Protein AF-A0A0C3PSG5-F1 (afdb_monomer_lite)

Foldseek 3Di:
DDQDDPVPGQPDAPVGQDDDLPDDLVDSNLLSSLLRVLVVVCVVPVPDPDDSVRSSVVSSVVSNVVSVVVVVVVPDPVVVVVVVVVVVLVVVLLVQLVVVLVVQLVVLCVDPVCNVVSNVVSVVCPSVVRDPVVSVPPPDPDDDDDDDDDDPVVD

Secondary structure (DSSP, 8-state):
--S-BTTTB-S--STT----SSS-TT-HHHHHHHHHHHHHHHHH-TT----HHHHHHHHHHHHHHHHHHHHHHHS-HHHHHHHHHHHHHHHHHHHHHHHHHHHHHHHHHH-TTTHHHHHHHHHHHTTTT---GGGTTTTSSS---------GGG-

Sequence (155 aa):
ITAWDFRNGPCCTSDNFLVDLQGYGCSEWNKSAAQVFAMEYLKCYKGENYTLEYVAEAWLTHVAGMKAQYKHSQQDKATHKDHKVLHWRCQRKQEVCLSLYKCHLDTAYQYAEIKDQAVRVVQSLSLDGMSSDELDHEGHSGEATYFILDKDWRS

pLDDT: mean 79.12, std 14.0, range [49.84, 94.62]

Radius of gyration: 30.6 Å; chains: 1; bounding box: 82×36×73 Å

Structure (mmCIF, N/CA/C/O backbone):
data_AF-A0A0C3PSG5-F1
#
_entry.id   AF-A0A0C3PSG5-F1
#
loop_
_atom_site.group_PDB
_atom_site.id
_atom_site.type_symbol
_atom_site.label_atom_id
_atom_site.label_alt_id
_atom_site.label_comp_id
_atom_site.label_asym_id
_atom_site.label_entity_id
_atom_site.label_seq_id
_atom_site.pdbx_PDB_ins_code
_atom_site.Cartn_x
_atom_site.Cartn_y
_atom_site.Cartn_z
_atom_site.occupancy
_atom_site.B_iso_or_equiv
_atom_site.auth_seq_id
_atom_site.auth_comp_id
_atom_site.auth_asym_id
_atom_site.auth_atom_id
_atom_site.pdbx_PDB_model_num
ATOM 1 N N . ILE A 1 1 ? 18.318 -19.661 -12.977 1.00 50.38 1 ILE A N 1
ATOM 2 C CA . ILE A 1 1 ? 18.501 -18.424 -13.761 1.00 50.38 1 ILE A CA 1
ATOM 3 C C . ILE A 1 1 ? 19.160 -17.415 -12.828 1.00 50.38 1 ILE A C 1
ATOM 5 O O . ILE A 1 1 ? 18.520 -16.974 -11.881 1.00 50.38 1 ILE A O 1
ATOM 9 N N . THR A 1 2 ? 20.464 -17.195 -12.976 1.00 51.12 2 THR A N 1
ATOM 10 C CA . THR A 1 2 ? 21.239 -16.312 -12.096 1.00 51.12 2 THR A CA 1
ATOM 11 C C . THR A 1 2 ? 21.078 -14.872 -12.553 1.00 51.12 2 THR A C 1
ATOM 13 O O . THR A 1 2 ? 21.199 -14.569 -13.738 1.00 51.12 2 THR A O 1
ATOM 16 N N . ALA A 1 3 ? 20.771 -13.992 -11.612 1.00 55.47 3 ALA A N 1
ATOM 17 C CA . ALA A 1 3 ? 20.838 -12.564 -11.837 1.00 55.47 3 ALA A CA 1
ATOM 18 C C . ALA A 1 3 ? 22.287 -12.124 -12.072 1.00 55.47 3 ALA A C 1
ATOM 20 O O . ALA 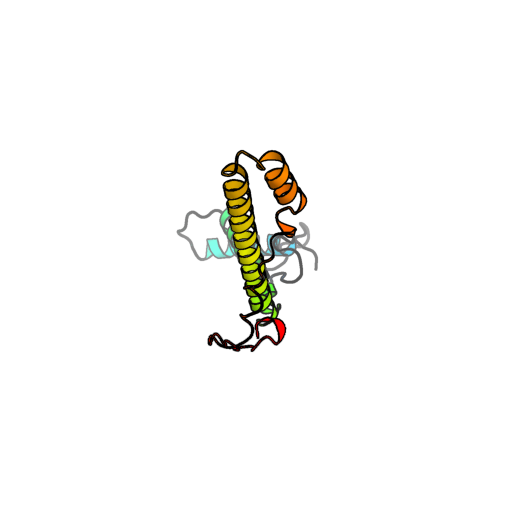A 1 3 ? 23.176 -12.711 -11.463 1.00 55.47 3 ALA A O 1
ATOM 21 N N . TRP A 1 4 ? 22.467 -11.150 -12.970 1.00 53.81 4 TRP A N 1
ATOM 22 C CA . TRP A 1 4 ? 23.722 -10.536 -13.433 1.00 53.81 4 TRP A CA 1
ATOM 23 C C . TRP A 1 4 ? 25.024 -11.176 -12.917 1.00 53.81 4 TRP A C 1
ATOM 25 O O . TRP A 1 4 ? 25.395 -11.029 -11.754 1.00 53.81 4 TRP A O 1
ATOM 35 N N . ASP A 1 5 ? 25.752 -11.842 -13.812 1.00 59.50 5 ASP A N 1
ATOM 36 C CA . ASP A 1 5 ? 27.095 -12.357 -13.539 1.00 59.50 5 ASP A CA 1
ATOM 37 C C . ASP A 1 5 ? 28.092 -11.575 -14.393 1.00 59.50 5 ASP A C 1
ATOM 39 O O . ASP A 1 5 ? 27.940 -11.490 -15.613 1.00 59.50 5 ASP A O 1
ATOM 43 N N . PHE A 1 6 ? 29.142 -11.042 -13.767 1.00 52.81 6 PHE A N 1
ATOM 44 C CA . PHE A 1 6 ? 30.220 -10.335 -14.462 1.00 52.81 6 PHE A CA 1
ATOM 45 C C . PHE A 1 6 ? 30.833 -11.176 -15.602 1.00 52.81 6 PHE A C 1
ATOM 47 O O . PHE A 1 6 ? 31.359 -10.616 -16.562 1.00 52.81 6 PHE A O 1
ATOM 54 N N . ARG A 1 7 ? 30.746 -12.513 -15.520 1.00 57.56 7 ARG A N 1
ATOM 55 C CA . ARG A 1 7 ? 31.228 -13.445 -16.551 1.00 57.56 7 ARG A CA 1
ATOM 56 C C . ARG A 1 7 ? 30.221 -13.715 -17.667 1.00 57.56 7 ARG A C 1
ATOM 58 O O . ARG A 1 7 ? 30.645 -14.032 -18.772 1.00 57.56 7 ARG A O 1
ATOM 65 N N . ASN A 1 8 ? 28.919 -13.619 -17.387 1.00 64.50 8 ASN A N 1
ATOM 66 C CA . ASN A 1 8 ? 27.854 -14.038 -18.310 1.00 64.50 8 ASN A CA 1
ATOM 67 C C . ASN A 1 8 ? 27.011 -12.873 -18.859 1.00 64.50 8 ASN A C 1
ATOM 69 O O . ASN A 1 8 ? 26.169 -13.091 -19.726 1.00 64.50 8 ASN A O 1
ATOM 73 N N . GLY A 1 9 ? 27.262 -11.640 -18.408 1.00 67.62 9 GLY A N 1
ATOM 74 C CA . GLY A 1 9 ? 26.586 -10.443 -18.900 1.00 67.62 9 GLY A CA 1
ATOM 75 C C . GLY A 1 9 ? 25.217 -10.194 -18.250 1.00 67.62 9 GLY A C 1
ATOM 76 O O . GLY A 1 9 ? 24.878 -10.812 -17.234 1.00 67.62 9 GLY A O 1
ATOM 77 N N . PRO A 1 10 ? 24.436 -9.238 -18.792 1.00 76.81 10 PRO A N 1
ATOM 78 C CA . PRO A 1 10 ? 23.109 -8.929 -18.280 1.00 76.81 10 PRO A CA 1
ATOM 79 C C . PRO A 1 10 ? 22.172 -10.133 -18.380 1.00 76.81 10 PRO A C 1
ATOM 81 O O . PRO A 1 10 ? 22.287 -10.970 -19.271 1.00 76.81 10 PRO A O 1
ATOM 84 N N . CYS A 1 11 ? 21.222 -10.208 -17.449 1.00 80.69 11 CYS A N 1
ATOM 85 C CA . CYS A 1 11 ? 20.324 -11.350 -17.309 1.00 80.69 11 CYS A CA 1
ATOM 86 C C . CYS A 1 11 ? 19.394 -11.557 -18.523 1.00 80.69 11 CYS A C 1
ATOM 88 O O . CYS A 1 11 ? 18.918 -12.666 -18.755 1.00 80.69 11 CYS A O 1
ATOM 90 N N . CYS A 1 12 ? 19.158 -10.496 -19.297 1.00 84.12 12 CYS A N 1
ATOM 91 C CA . CYS A 1 12 ? 18.441 -10.490 -20.566 1.00 84.12 12 CYS A CA 1
ATOM 92 C C . CYS A 1 12 ? 19.031 -9.422 -21.507 1.00 84.12 12 CYS A C 1
ATOM 94 O O . CYS A 1 12 ? 19.879 -8.619 -21.119 1.00 84.12 12 CYS A O 1
ATOM 96 N 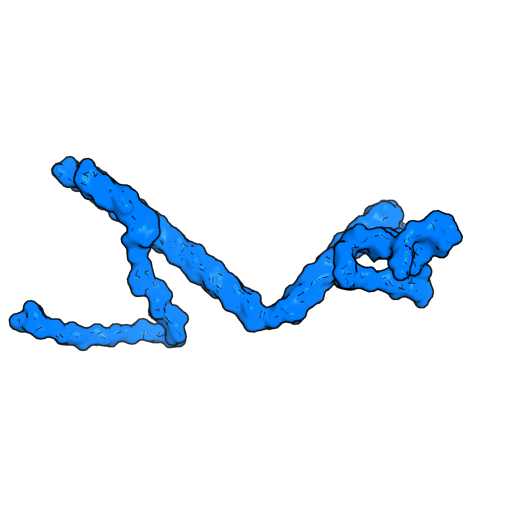N . THR A 1 13 ? 18.569 -9.402 -22.749 1.00 86.31 13 THR A N 1
ATOM 97 C CA . THR A 1 13 ? 18.843 -8.405 -23.788 1.00 86.31 13 THR A CA 1
ATOM 98 C C . THR A 1 13 ? 17.543 -7.698 -24.175 1.00 86.31 13 THR A C 1
ATOM 100 O O . THR A 1 13 ? 16.466 -8.063 -23.699 1.00 86.31 13 THR A O 1
ATOM 103 N N . SER A 1 14 ? 17.622 -6.681 -25.037 1.00 85.75 14 SER A N 1
ATOM 104 C CA . SER A 1 14 ? 16.433 -6.050 -25.633 1.00 85.75 14 SER A CA 1
ATOM 105 C C . SER A 1 14 ? 15.549 -7.064 -26.366 1.00 85.75 14 SER A C 1
ATOM 107 O O . SER A 1 14 ? 14.327 -6.983 -26.294 1.00 85.75 14 SER A O 1
ATOM 109 N N . ASP A 1 15 ? 16.167 -8.047 -27.023 1.00 85.44 15 ASP A N 1
ATOM 110 C CA . ASP A 1 15 ? 15.481 -8.994 -27.907 1.00 85.44 15 ASP A CA 1
ATOM 111 C C . ASP A 1 15 ? 14.834 -10.160 -27.144 1.00 85.44 15 ASP A C 1
ATOM 113 O O . ASP A 1 15 ? 13.896 -10.784 -27.636 1.00 85.44 15 ASP A O 1
ATOM 117 N N . ASN A 1 16 ? 15.319 -10.462 -25.934 1.00 86.81 16 ASN A N 1
ATOM 118 C CA . ASN A 1 16 ? 14.787 -11.518 -25.065 1.00 86.81 16 ASN A CA 1
ATOM 119 C C . ASN A 1 16 ? 14.371 -10.983 -23.684 1.00 86.81 16 ASN A C 1
ATOM 121 O O . ASN A 1 16 ? 14.540 -11.646 -22.659 1.00 86.81 16 ASN A O 1
ATOM 125 N N . PHE A 1 17 ? 13.834 -9.764 -23.666 1.00 88.38 17 PHE A N 1
ATOM 126 C CA . PHE A 1 17 ? 13.515 -9.044 -22.442 1.00 88.38 17 PHE A CA 1
ATOM 127 C C . PHE A 1 17 ? 12.485 -9.784 -21.576 1.00 88.38 17 PHE A C 1
ATOM 129 O O . PHE A 1 17 ? 11.373 -10.082 -22.015 1.00 88.38 17 PHE A O 1
ATOM 136 N N . LEU A 1 18 ? 12.849 -10.062 -20.323 1.00 88.06 18 LEU A N 1
ATOM 137 C CA . LEU A 1 18 ? 12.045 -10.849 -19.387 1.00 88.06 18 LEU A CA 1
ATOM 138 C C . LEU A 1 18 ? 12.081 -10.232 -17.986 1.00 88.06 18 LEU A C 1
ATOM 140 O O . LEU A 1 18 ? 13.130 -9.815 -17.498 1.00 88.06 18 LEU A O 1
ATOM 144 N N . VAL A 1 19 ? 10.933 -10.236 -17.307 1.00 86.38 19 VAL A N 1
ATOM 145 C CA . VAL A 1 19 ? 10.755 -9.651 -15.968 1.00 86.38 19 VAL A CA 1
ATOM 146 C C . VAL A 1 19 ? 10.405 -10.737 -14.959 1.00 86.38 19 VAL A C 1
ATOM 148 O O . VAL A 1 19 ? 9.550 -11.585 -15.213 1.00 86.38 19 VAL A O 1
ATOM 151 N N . ASP A 1 20 ? 11.032 -10.692 -13.787 1.00 86.06 20 ASP A N 1
ATOM 152 C CA . ASP A 1 20 ? 10.731 -11.595 -12.684 1.00 86.06 20 ASP A CA 1
ATOM 153 C C . ASP A 1 20 ? 9.510 -11.098 -11.890 1.00 86.06 20 ASP A C 1
ATOM 155 O O . ASP A 1 20 ? 9.565 -10.196 -11.038 1.00 86.06 20 ASP A O 1
ATOM 159 N N . LEU A 1 21 ? 8.375 -11.739 -12.162 1.00 79.81 21 LEU A N 1
ATOM 160 C CA . LEU A 1 21 ? 7.108 -11.489 -11.481 1.00 79.81 21 LEU A CA 1
ATOM 161 C C . LEU A 1 21 ? 6.942 -12.313 -10.194 1.00 79.81 21 LEU A C 1
ATOM 163 O O . LEU A 1 21 ? 6.113 -11.949 -9.361 1.00 79.81 21 LEU A O 1
ATOM 167 N N . GLN A 1 22 ? 7.735 -13.371 -9.991 1.00 75.50 22 GLN A N 1
ATOM 168 C CA . GLN A 1 22 ? 7.603 -14.277 -8.844 1.00 75.50 22 GLN A CA 1
ATOM 169 C C . GLN A 1 22 ? 8.444 -13.836 -7.636 1.00 75.50 22 GLN A C 1
ATOM 171 O O . GLN A 1 22 ? 7.980 -13.948 -6.503 1.00 75.50 22 GLN A O 1
ATOM 176 N N . GLY A 1 23 ? 9.648 -13.300 -7.857 1.00 73.06 23 GLY A N 1
ATOM 177 C CA . GLY A 1 23 ? 10.574 -12.879 -6.800 1.00 73.06 23 GLY A CA 1
ATOM 178 C C . GLY A 1 23 ? 10.232 -11.537 -6.140 1.00 73.06 23 GLY A C 1
ATOM 179 O O . GLY A 1 23 ? 9.104 -11.043 -6.208 1.00 73.06 23 GLY A O 1
ATOM 180 N N . TYR A 1 24 ? 11.212 -10.896 -5.499 1.00 74.81 24 TYR A N 1
ATOM 181 C CA . TYR A 1 24 ? 11.066 -9.532 -4.965 1.00 74.81 24 TYR A CA 1
ATOM 182 C C . TYR A 1 24 ? 10.981 -8.492 -6.102 1.00 74.81 24 TYR A C 1
ATOM 184 O O . TYR A 1 24 ? 11.417 -8.752 -7.220 1.00 74.81 24 TYR A O 1
ATOM 192 N N . GLY A 1 25 ? 10.381 -7.318 -5.863 1.00 70.19 25 GLY A N 1
ATOM 193 C CA . GLY A 1 25 ? 10.311 -6.242 -6.871 1.00 70.19 25 GLY A CA 1
ATOM 194 C C . GLY A 1 25 ? 11.703 -5.823 -7.350 1.00 70.19 25 GLY A C 1
ATOM 195 O O . GLY A 1 25 ? 11.959 -5.786 -8.548 1.00 70.19 25 GLY A O 1
ATOM 196 N N . CYS A 1 26 ? 12.632 -5.675 -6.406 1.00 79.38 26 CYS A N 1
ATOM 197 C CA . CYS A 1 26 ? 14.047 -5.412 -6.664 1.00 79.38 26 CYS A CA 1
ATOM 198 C C . CYS A 1 26 ? 14.889 -6.696 -6.616 1.00 79.38 26 CYS A C 1
ATOM 200 O O . CYS A 1 26 ? 15.971 -6.688 -6.026 1.00 79.38 26 CYS A O 1
ATOM 202 N N . SER A 1 27 ? 14.386 -7.819 -7.145 1.00 84.31 27 SER A N 1
ATOM 203 C CA . SER A 1 27 ? 15.226 -9.009 -7.302 1.00 84.31 27 SER A CA 1
ATOM 204 C C . SER A 1 27 ? 16.443 -8.664 -8.158 1.00 84.31 27 SER A C 1
ATOM 206 O O . SER A 1 27 ? 16.384 -7.777 -9.010 1.00 84.31 27 SER A O 1
ATOM 208 N N . GLU A 1 28 ? 17.557 -9.356 -7.938 1.00 86.31 28 GLU A N 1
ATOM 209 C CA . GLU A 1 28 ? 18.773 -9.119 -8.720 1.00 86.31 28 GLU A CA 1
ATOM 210 C C . GLU A 1 28 ? 18.505 -9.286 -10.235 1.00 86.31 28 GLU A C 1
ATOM 212 O O . GLU A 1 28 ? 19.089 -8.580 -11.056 1.00 86.31 28 GLU A O 1
ATOM 217 N N . TRP A 1 29 ? 17.553 -10.156 -10.616 1.00 88.38 29 TRP A N 1
ATOM 218 C CA . TRP A 1 29 ? 17.082 -10.289 -11.998 1.00 88.38 29 TRP A CA 1
ATOM 219 C C . TRP A 1 29 ? 16.451 -8.988 -12.495 1.00 88.38 29 TRP A C 1
ATOM 221 O O . TRP A 1 29 ? 16.868 -8.441 -13.510 1.00 88.38 29 TRP A O 1
ATOM 231 N N . ASN A 1 30 ? 15.486 -8.446 -11.750 1.00 89.62 30 ASN A N 1
ATOM 232 C CA . ASN A 1 30 ? 14.818 -7.204 -12.127 1.00 89.62 30 ASN A CA 1
ATOM 233 C C . ASN A 1 30 ? 15.775 -6.010 -12.134 1.00 89.62 30 ASN A C 1
ATOM 235 O O . ASN A 1 30 ? 15.640 -5.155 -12.998 1.00 89.62 30 ASN A O 1
ATOM 239 N N . LYS A 1 31 ? 16.770 -5.956 -11.241 1.00 89.62 31 LYS A N 1
ATOM 240 C CA . LYS A 1 31 ? 17.814 -4.916 -11.286 1.00 89.62 31 LYS A CA 1
ATOM 241 C C . LYS A 1 31 ? 18.614 -4.980 -12.587 1.00 89.62 31 LYS A C 1
ATOM 243 O O . LYS A 1 31 ? 18.847 -3.952 -13.216 1.00 89.62 31 LYS A O 1
ATOM 248 N N . SER A 1 32 ? 18.992 -6.182 -13.018 1.00 89.31 32 SER A N 1
ATOM 249 C CA . SER A 1 32 ? 19.691 -6.369 -14.289 1.00 89.31 32 SER A CA 1
ATOM 250 C C . SER A 1 32 ? 18.806 -6.053 -15.497 1.00 89.31 32 SER A C 1
ATOM 252 O O . SER A 1 32 ? 19.279 -5.420 -16.437 1.00 89.31 32 SER A O 1
ATOM 254 N N . ALA A 1 33 ? 17.535 -6.459 -15.484 1.00 91.19 33 ALA A N 1
ATOM 255 C CA . ALA A 1 33 ? 16.583 -6.128 -16.541 1.00 91.19 33 ALA A CA 1
ATOM 256 C C . ALA A 1 33 ? 16.325 -4.611 -16.613 1.00 91.19 33 ALA A C 1
ATOM 258 O O . ALA A 1 33 ? 16.263 -4.048 -17.704 1.00 91.19 33 ALA A O 1
ATOM 259 N N . ALA A 1 34 ? 16.270 -3.926 -15.467 1.00 92.56 34 ALA A N 1
ATOM 260 C CA . ALA A 1 34 ? 16.116 -2.475 -15.393 1.00 92.56 34 ALA A CA 1
ATOM 261 C C . ALA A 1 34 ? 17.261 -1.733 -16.095 1.00 92.56 34 ALA A C 1
ATOM 263 O O . ALA A 1 34 ? 17.017 -0.753 -16.791 1.00 92.56 34 ALA A O 1
ATOM 264 N N . GLN A 1 35 ? 18.501 -2.217 -15.962 1.00 92.19 35 GLN A N 1
ATOM 265 C CA . GLN A 1 35 ? 19.654 -1.635 -16.658 1.00 92.19 35 GLN A CA 1
ATOM 266 C C . GLN A 1 35 ? 19.550 -1.802 -18.177 1.00 92.19 35 GLN A C 1
ATOM 268 O O . GLN A 1 35 ? 19.778 -0.846 -18.916 1.00 92.19 35 GLN A O 1
ATOM 273 N N . VAL A 1 36 ? 19.161 -2.991 -18.646 1.00 92.38 36 VAL A N 1
ATOM 274 C CA . VAL A 1 36 ? 18.953 -3.270 -20.078 1.00 92.38 36 VAL A CA 1
ATOM 275 C C . VAL A 1 36 ? 17.857 -2.365 -20.642 1.00 92.38 36 VAL A C 1
ATOM 277 O O . VAL A 1 36 ? 18.042 -1.759 -21.697 1.00 92.38 36 VAL A O 1
ATOM 280 N N . PHE A 1 37 ? 16.753 -2.216 -19.905 1.00 93.94 37 PHE A N 1
ATOM 281 C CA . PHE A 1 37 ? 15.669 -1.305 -20.260 1.00 93.94 37 PHE A CA 1
ATOM 282 C C . PHE A 1 37 ? 16.146 0.148 -20.318 1.00 93.94 37 PHE A C 1
ATOM 284 O O . PHE A 1 37 ? 15.915 0.821 -21.316 1.00 93.94 37 PHE A O 1
ATOM 291 N N . ALA A 1 38 ? 16.838 0.629 -19.283 1.00 93.19 38 ALA A N 1
ATOM 292 C CA . ALA A 1 38 ? 17.317 2.006 -19.207 1.00 93.19 38 ALA A CA 1
ATOM 293 C C . ALA A 1 38 ? 18.291 2.346 -20.343 1.00 93.19 38 ALA A C 1
ATOM 295 O O . ALA A 1 38 ? 18.185 3.409 -20.954 1.00 93.19 38 ALA A O 1
ATOM 296 N N . MET A 1 39 ? 19.202 1.425 -20.674 1.00 91.19 39 MET A N 1
ATOM 297 C CA . MET A 1 39 ? 20.114 1.584 -21.806 1.00 91.19 39 MET A CA 1
ATOM 298 C C . MET A 1 39 ? 19.361 1.726 -23.129 1.00 91.19 39 MET A C 1
ATOM 300 O O . MET A 1 39 ? 19.698 2.598 -23.927 1.00 91.19 39 MET A O 1
ATOM 304 N N . GLU A 1 40 ? 18.360 0.883 -23.379 1.00 92.75 40 GLU A N 1
ATOM 305 C CA . GLU A 1 40 ? 17.606 0.928 -24.632 1.00 92.75 40 GLU A CA 1
ATOM 306 C C . GLU A 1 40 ? 16.663 2.136 -24.693 1.00 92.75 40 GLU A C 1
ATOM 308 O O . GLU A 1 40 ? 16.559 2.796 -25.725 1.00 92.75 40 GLU A O 1
ATOM 313 N N . TYR A 1 41 ? 16.062 2.504 -23.560 1.00 92.19 41 TYR A N 1
ATOM 314 C CA . TYR A 1 41 ? 15.245 3.705 -23.422 1.00 92.19 41 TYR A CA 1
ATOM 315 C C . TYR A 1 41 ? 16.041 4.961 -23.801 1.00 92.19 41 TYR A C 1
ATOM 317 O O . TYR A 1 41 ? 15.621 5.718 -24.672 1.00 92.19 41 TYR A O 1
ATOM 325 N N . LEU A 1 42 ? 17.237 5.150 -23.234 1.00 91.19 42 LEU A N 1
ATOM 326 C CA . LEU A 1 42 ? 18.079 6.314 -23.540 1.00 91.19 42 LEU A CA 1
ATOM 327 C C . LEU A 1 42 ? 18.591 6.327 -24.990 1.00 91.19 42 LEU A C 1
ATOM 329 O O . LEU A 1 42 ? 18.819 7.397 -25.556 1.00 91.19 42 LEU A O 1
ATOM 333 N N . LYS A 1 43 ? 18.755 5.158 -25.627 1.00 89.69 43 LYS A N 1
ATOM 334 C CA . LYS A 1 43 ? 19.085 5.083 -27.061 1.00 89.69 43 LYS A CA 1
ATOM 335 C C . LYS A 1 43 ? 17.921 5.508 -27.952 1.00 89.69 43 LYS A C 1
ATOM 337 O O . LYS A 1 43 ? 18.172 6.131 -28.983 1.00 89.69 43 LYS A O 1
ATOM 342 N N . CYS A 1 44 ? 16.691 5.152 -27.589 1.00 89.06 44 CYS A N 1
ATOM 343 C CA . CYS A 1 44 ? 15.490 5.463 -28.363 1.00 89.06 44 CYS A CA 1
ATOM 344 C C . CYS A 1 44 ? 15.025 6.910 -28.157 1.00 89.06 44 CYS A C 1
ATOM 346 O O . CYS A 1 44 ? 14.639 7.573 -29.117 1.00 89.06 44 CYS A O 1
ATOM 348 N N . TYR A 1 45 ? 15.122 7.427 -26.931 1.00 85.88 45 TYR A N 1
ATOM 349 C CA . TYR A 1 45 ? 14.619 8.747 -26.538 1.00 85.88 45 TYR A CA 1
ATOM 350 C C . TYR A 1 45 ? 15.754 9.765 -26.365 1.00 85.88 45 TYR A C 1
ATOM 352 O O . TYR A 1 45 ? 15.935 10.384 -25.316 1.00 85.88 45 TYR A O 1
ATOM 360 N N . LYS A 1 46 ? 16.544 9.950 -27.432 1.00 69.44 46 LYS A N 1
ATOM 361 C CA . LYS A 1 46 ? 17.649 10.923 -27.476 1.00 69.44 46 LYS A CA 1
ATOM 362 C C . LYS A 1 46 ? 17.094 12.351 -27.432 1.00 69.44 46 LYS A C 1
ATOM 364 O O . LYS A 1 46 ? 16.701 12.895 -28.459 1.00 69.44 46 LYS A O 1
ATOM 369 N N . GLY A 1 47 ? 17.063 12.957 -26.252 1.00 66.69 47 GLY A N 1
ATOM 370 C CA . GLY A 1 47 ? 16.588 14.332 -26.058 1.00 66.69 47 GLY A CA 1
ATOM 371 C C . GLY A 1 47 ? 16.159 14.633 -24.626 1.00 66.69 47 GLY A C 1
ATOM 372 O O . GLY A 1 47 ? 16.133 15.793 -24.223 1.00 66.69 47 GLY A O 1
ATOM 373 N N . GLU A 1 48 ? 15.878 13.595 -23.843 1.00 72.81 48 GLU A N 1
ATOM 374 C CA . GLU A 1 48 ? 15.564 13.730 -22.427 1.00 72.81 48 GLU A CA 1
ATOM 375 C C . GLU A 1 48 ? 16.851 13.619 -21.594 1.00 72.81 48 GLU A C 1
ATOM 377 O O . GLU A 1 48 ? 17.638 12.688 -21.766 1.00 72.81 48 GLU A O 1
ATOM 382 N N . ASN A 1 49 ? 17.087 14.570 -20.684 1.00 81.50 49 ASN A N 1
ATOM 383 C CA . ASN A 1 49 ? 18.249 14.575 -19.781 1.00 81.50 49 ASN A CA 1
ATOM 384 C C . ASN A 1 49 ? 18.054 13.598 -18.606 1.00 81.50 49 ASN A C 1
ATOM 386 O O . ASN A 1 49 ? 18.219 13.970 -17.444 1.00 81.50 49 ASN A O 1
ATOM 390 N N . TYR A 1 50 ? 17.653 12.361 -18.892 1.00 88.75 50 TYR A N 1
ATOM 391 C CA . TYR A 1 50 ? 17.516 11.326 -17.876 1.00 88.75 50 TYR A CA 1
ATOM 392 C C . TYR A 1 50 ? 18.818 10.543 -17.735 1.00 88.75 50 TYR A C 1
ATOM 394 O O . TYR A 1 50 ? 19.468 10.193 -18.720 1.00 88.75 50 TYR A O 1
ATOM 402 N N . THR A 1 51 ? 19.210 10.271 -16.492 1.00 90.88 51 THR A N 1
ATOM 403 C CA . THR A 1 51 ? 20.344 9.391 -16.210 1.00 90.88 51 THR A CA 1
ATOM 404 C C . THR A 1 51 ? 19.910 7.932 -16.300 1.00 90.88 51 THR A C 1
ATOM 406 O O . THR A 1 51 ? 18.732 7.601 -16.136 1.00 90.88 51 THR A O 1
ATOM 409 N N . LEU A 1 52 ? 20.869 7.042 -16.547 1.00 90.25 52 LEU A N 1
ATOM 410 C CA . LEU A 1 52 ? 20.615 5.603 -16.609 1.00 90.25 52 LEU A CA 1
ATOM 411 C C . LEU A 1 52 ? 20.036 5.089 -15.285 1.00 90.25 52 LEU A C 1
ATOM 413 O O . LEU A 1 52 ? 19.100 4.292 -15.281 1.00 90.25 52 LEU A O 1
ATOM 417 N N . GLU A 1 53 ? 20.553 5.595 -14.168 1.00 92.62 53 GLU A N 1
ATOM 418 C CA . GLU A 1 53 ? 20.117 5.252 -12.817 1.00 92.62 53 GLU A CA 1
ATOM 419 C C . GLU A 1 53 ? 18.664 5.669 -12.582 1.00 92.62 53 GLU A C 1
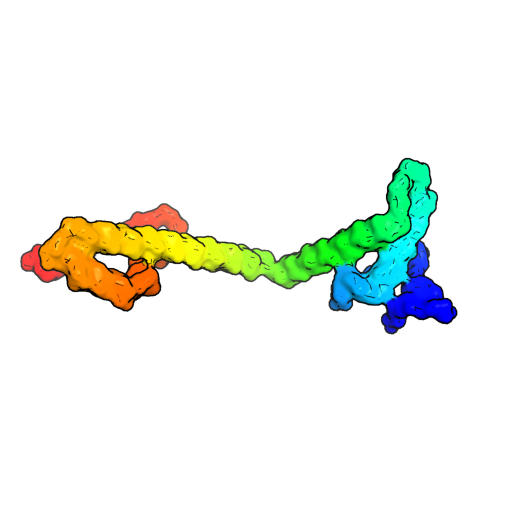ATOM 421 O O . GLU A 1 53 ? 17.877 4.872 -12.073 1.00 92.62 53 GLU A O 1
ATOM 426 N N . TYR A 1 54 ? 18.290 6.878 -13.012 1.00 93.69 54 TYR A N 1
ATOM 427 C CA . TYR A 1 54 ? 16.932 7.391 -12.853 1.00 93.69 54 TYR A CA 1
ATOM 428 C C . TYR A 1 54 ? 15.914 6.532 -13.609 1.00 93.69 54 TYR A C 1
ATOM 430 O O . TYR A 1 54 ? 14.893 6.132 -13.050 1.00 93.69 54 TYR A O 1
ATOM 438 N N . VAL A 1 55 ? 16.204 6.197 -14.871 1.00 93.31 55 VAL A N 1
ATOM 439 C CA . VAL A 1 55 ? 15.307 5.364 -15.686 1.00 93.31 55 VAL A CA 1
ATOM 440 C C . VAL A 1 55 ? 15.208 3.946 -15.116 1.00 93.31 55 VAL A C 1
ATOM 442 O O . VAL A 1 55 ? 14.114 3.382 -15.063 1.00 93.31 55 VAL A O 1
ATOM 445 N N . ALA A 1 56 ? 16.318 3.374 -14.641 1.00 93.25 56 ALA A N 1
ATOM 446 C CA . ALA A 1 56 ? 16.319 2.052 -14.021 1.00 93.25 56 ALA A CA 1
ATOM 447 C C . ALA A 1 56 ? 15.497 2.021 -12.718 1.00 93.25 56 ALA A C 1
ATOM 449 O O . ALA A 1 56 ? 14.717 1.092 -12.502 1.00 93.25 56 ALA A O 1
ATOM 450 N N . GLU A 1 57 ? 15.620 3.038 -11.863 1.00 92.81 57 GLU A N 1
ATOM 451 C CA . GLU A 1 57 ? 14.850 3.151 -10.619 1.00 92.81 57 GLU A CA 1
ATOM 452 C C . GLU A 1 57 ? 13.352 3.365 -10.885 1.00 92.81 57 GLU A C 1
ATOM 454 O O . GLU A 1 57 ? 12.502 2.703 -10.275 1.00 92.81 57 GLU A O 1
ATOM 459 N N . ALA A 1 58 ? 13.019 4.228 -11.847 1.00 93.50 58 ALA A N 1
ATOM 460 C CA . ALA A 1 58 ? 11.645 4.442 -12.289 1.00 93.50 58 ALA A CA 1
ATOM 461 C C . ALA A 1 58 ? 11.024 3.143 -12.824 1.00 93.50 58 ALA A C 1
ATOM 463 O O . ALA A 1 58 ? 9.890 2.800 -12.479 1.00 93.50 58 ALA A O 1
ATOM 464 N N . TRP A 1 59 ? 11.785 2.371 -13.603 1.00 94.25 59 TRP A N 1
ATOM 465 C CA . TRP A 1 59 ? 11.344 1.076 -14.109 1.00 94.25 59 TRP A CA 1
ATOM 466 C C . TRP A 1 59 ? 11.130 0.052 -12.986 1.00 94.25 59 TRP A C 1
ATOM 468 O O . TRP A 1 59 ? 10.097 -0.617 -12.952 1.00 94.25 59 TRP A O 1
ATOM 478 N N . LEU A 1 60 ? 12.044 -0.042 -12.014 1.00 92.38 60 LEU A N 1
ATOM 479 C CA . LEU A 1 60 ? 11.877 -0.926 -10.852 1.00 92.38 60 LEU A CA 1
ATOM 480 C C . LEU A 1 60 ? 10.628 -0.567 -10.038 1.00 92.38 60 LEU A C 1
ATOM 482 O O . LEU A 1 60 ? 9.878 -1.454 -9.623 1.00 92.38 60 LEU A O 1
ATOM 486 N N . THR A 1 61 ? 10.378 0.730 -9.857 1.00 93.12 61 THR A N 1
ATOM 487 C CA . THR A 1 61 ? 9.174 1.244 -9.191 1.00 93.12 61 THR A CA 1
ATOM 488 C C . THR A 1 61 ? 7.915 0.841 -9.955 1.00 93.12 61 THR A C 1
ATOM 490 O O . THR A 1 61 ? 6.946 0.361 -9.362 1.00 93.12 61 THR A O 1
ATOM 493 N N . HIS A 1 62 ? 7.945 0.961 -11.282 1.00 91.06 62 HIS A N 1
ATOM 494 C CA . HIS A 1 62 ? 6.845 0.549 -12.142 1.00 91.06 62 HIS A CA 1
ATOM 495 C C . HIS A 1 62 ? 6.549 -0.954 -12.023 1.00 91.06 62 HIS A C 1
ATOM 497 O O . HIS A 1 62 ? 5.404 -1.342 -11.782 1.00 91.06 62 HIS A O 1
ATOM 503 N N . VAL A 1 63 ? 7.576 -1.805 -12.099 1.00 90.56 63 VAL A N 1
ATOM 504 C CA . VAL A 1 63 ? 7.433 -3.263 -11.956 1.00 90.56 63 VAL A CA 1
ATOM 505 C C . VAL A 1 63 ? 6.921 -3.649 -10.567 1.00 90.56 63 VAL A C 1
ATOM 507 O O . VAL A 1 63 ? 6.070 -4.534 -10.449 1.00 90.56 63 VAL A O 1
ATOM 510 N N . ALA A 1 64 ? 7.373 -2.977 -9.505 1.00 89.19 64 ALA A N 1
ATOM 511 C CA . ALA A 1 64 ? 6.836 -3.183 -8.162 1.00 89.19 64 ALA A CA 1
ATOM 512 C C . ALA A 1 64 ? 5.332 -2.857 -8.094 1.00 89.19 64 ALA A C 1
ATOM 514 O O . ALA A 1 64 ? 4.555 -3.646 -7.547 1.00 89.19 64 ALA A O 1
ATOM 515 N N . GLY A 1 65 ? 4.912 -1.749 -8.714 1.00 88.94 65 GLY A N 1
ATOM 516 C CA . GLY A 1 65 ? 3.505 -1.370 -8.848 1.00 88.94 65 GLY A CA 1
ATOM 517 C C . GLY A 1 65 ? 2.682 -2.403 -9.622 1.00 88.94 65 GLY A C 1
ATOM 518 O O . GLY A 1 65 ? 1.638 -2.839 -9.137 1.00 88.94 65 GLY A O 1
ATOM 519 N N . MET A 1 66 ? 3.177 -2.872 -10.772 1.00 87.94 66 MET A N 1
ATOM 520 C CA . MET A 1 66 ? 2.529 -3.933 -11.553 1.00 87.94 66 MET A CA 1
ATOM 521 C C . MET A 1 66 ? 2.350 -5.217 -10.738 1.00 87.94 66 MET A C 1
ATOM 523 O O . MET A 1 66 ? 1.290 -5.837 -10.784 1.00 87.94 66 MET A O 1
ATOM 527 N N . LYS A 1 67 ? 3.356 -5.612 -9.949 1.00 86.88 67 LYS A N 1
ATOM 528 C CA . LYS A 1 67 ? 3.271 -6.801 -9.085 1.00 86.88 67 LYS A CA 1
ATOM 529 C C . LYS A 1 67 ? 2.238 -6.629 -7.980 1.00 86.88 67 LYS A C 1
ATOM 531 O O . LYS A 1 67 ? 1.511 -7.576 -7.688 1.00 86.88 67 LYS A O 1
ATOM 536 N N . ALA A 1 68 ? 2.156 -5.446 -7.376 1.00 85.00 68 ALA A N 1
ATOM 537 C CA . ALA A 1 68 ? 1.118 -5.145 -6.397 1.00 85.00 68 ALA A CA 1
ATOM 538 C C . ALA A 1 68 ? -0.274 -5.238 -7.036 1.00 85.00 68 ALA A C 1
ATOM 540 O O . ALA A 1 68 ? -1.138 -5.935 -6.511 1.00 85.00 68 ALA A O 1
ATOM 541 N N . GLN A 1 69 ? -0.470 -4.627 -8.208 1.00 84.12 69 GLN A N 1
ATOM 542 C CA . GLN A 1 69 ? -1.732 -4.698 -8.950 1.00 84.12 69 GLN A CA 1
ATOM 543 C C . GLN A 1 69 ? -2.097 -6.131 -9.345 1.00 84.12 69 GLN A C 1
ATOM 545 O O . GLN A 1 69 ? -3.242 -6.529 -9.168 1.00 84.12 69 GLN A O 1
ATOM 550 N N . TYR A 1 70 ? -1.128 -6.924 -9.804 1.00 83.31 70 TYR A N 1
ATOM 551 C CA . TYR A 1 70 ? -1.337 -8.328 -10.147 1.00 83.31 70 TYR A CA 1
ATOM 552 C C . TYR A 1 70 ? -1.720 -9.166 -8.920 1.00 83.31 70 TYR A C 1
ATOM 554 O O . TYR A 1 70 ? -2.661 -9.954 -8.964 1.00 83.31 70 TYR A O 1
ATOM 562 N N . LYS A 1 71 ? -1.053 -8.967 -7.776 1.00 80.50 71 LYS A N 1
ATOM 563 C CA . LYS A 1 71 ? -1.459 -9.607 -6.514 1.00 80.50 71 LYS A CA 1
ATOM 564 C C . LYS A 1 71 ? -2.871 -9.187 -6.106 1.00 80.50 71 LYS A C 1
ATOM 566 O O . LYS A 1 71 ? -3.657 -10.041 -5.712 1.00 80.50 71 LYS A O 1
ATOM 571 N N . HIS A 1 72 ? -3.204 -7.906 -6.249 1.00 73.31 72 HIS A N 1
ATOM 572 C CA . HIS A 1 72 ? -4.546 -7.397 -5.983 1.00 73.31 72 HIS A CA 1
ATOM 573 C C . HIS A 1 72 ? -5.602 -7.948 -6.945 1.00 73.31 72 HIS A C 1
ATOM 575 O O . HIS A 1 72 ? -6.731 -8.146 -6.521 1.00 73.31 72 HIS A O 1
ATOM 581 N N . SER A 1 73 ? -5.273 -8.214 -8.212 1.00 75.75 73 SER A N 1
ATOM 582 C CA . SER A 1 73 ? -6.220 -8.817 -9.157 1.00 75.75 73 SER A CA 1
ATOM 583 C C . SER A 1 73 ? -6.424 -10.313 -8.920 1.00 75.75 73 SER A C 1
ATOM 585 O O . SER A 1 73 ? -7.488 -10.826 -9.247 1.00 75.75 73 SER A O 1
ATOM 587 N N . GLN A 1 74 ? -5.418 -10.997 -8.361 1.00 73.12 74 GLN A N 1
ATOM 588 C CA . GLN A 1 74 ? -5.488 -12.414 -7.986 1.00 73.12 74 GLN A CA 1
ATOM 589 C C . GLN A 1 74 ? -6.200 -12.637 -6.642 1.00 73.12 74 GLN A C 1
ATOM 591 O O . GLN A 1 74 ? -6.732 -13.715 -6.402 1.00 73.12 74 GLN A O 1
ATOM 596 N N . GLN A 1 75 ? -6.203 -11.639 -5.756 1.00 64.81 75 GLN A N 1
ATOM 597 C CA . GLN A 1 75 ? -7.029 -11.632 -4.552 1.00 64.81 75 GLN A CA 1
ATOM 598 C C . GLN A 1 75 ? -8.454 -11.240 -4.957 1.00 64.81 75 GLN A C 1
ATOM 600 O O . GLN A 1 75 ? -8.716 -10.084 -5.271 1.00 64.81 75 GLN A O 1
ATOM 605 N N . ASP A 1 76 ? -9.350 -12.224 -5.012 1.00 59.22 76 ASP A N 1
ATOM 606 C CA . ASP A 1 76 ? -10.742 -12.107 -5.452 1.00 59.22 76 ASP A CA 1
ATOM 607 C C . ASP A 1 76 ? -11.428 -10.758 -5.154 1.00 59.22 76 ASP A C 1
ATOM 609 O O . ASP A 1 76 ? -11.386 -10.205 -4.052 1.00 59.22 76 ASP A O 1
ATOM 613 N N . LYS A 1 77 ? -12.195 -10.263 -6.137 1.00 55.44 77 LYS A N 1
ATOM 614 C CA . LYS A 1 77 ? -13.035 -9.052 -6.010 1.00 55.44 77 LYS A CA 1
ATOM 615 C C . LYS A 1 77 ? -14.059 -9.132 -4.862 1.00 55.44 77 LYS A C 1
ATOM 617 O O . LYS A 1 77 ? -14.600 -8.094 -4.476 1.00 55.44 77 LYS A O 1
ATOM 622 N N . ALA A 1 78 ? -14.330 -10.332 -4.343 1.00 53.72 78 ALA A N 1
ATOM 623 C CA . ALA A 1 78 ? -15.202 -10.574 -3.196 1.00 53.72 78 ALA A CA 1
ATOM 624 C C . ALA A 1 78 ? -14.526 -10.178 -1.868 1.00 53.72 78 ALA A C 1
ATOM 626 O O . ALA A 1 78 ? -15.060 -9.356 -1.128 1.00 53.72 78 ALA A O 1
ATOM 627 N N . THR A 1 79 ? -13.292 -10.624 -1.619 1.00 57.31 79 THR A N 1
ATOM 628 C CA . THR A 1 79 ? -12.590 -10.419 -0.339 1.00 57.31 79 THR A CA 1
ATOM 629 C C . THR A 1 79 ? -12.229 -8.956 -0.075 1.00 57.31 79 THR A C 1
ATOM 631 O O . THR A 1 79 ? -12.236 -8.503 1.069 1.00 57.31 79 THR A O 1
ATOM 634 N N . HIS A 1 80 ? -11.951 -8.165 -1.119 1.00 56.72 80 HIS A N 1
ATOM 635 C CA . HIS A 1 80 ? -11.589 -6.755 -0.932 1.00 56.72 80 HIS A CA 1
ATOM 636 C C . HIS A 1 80 ? -12.787 -5.877 -0.524 1.00 56.72 80 HIS A C 1
ATOM 638 O O . HIS A 1 80 ? -12.627 -4.945 0.278 1.00 56.72 80 HIS A O 1
ATOM 644 N N . LYS A 1 81 ? -13.985 -6.132 -1.067 1.00 56.94 81 LYS A N 1
ATOM 645 C CA . LYS A 1 81 ? -15.189 -5.391 -0.661 1.00 56.94 81 LYS A CA 1
ATOM 646 C C . LYS A 1 81 ? -15.534 -5.701 0.791 1.00 56.94 81 LYS A C 1
ATOM 648 O O . LYS A 1 81 ? -15.767 -4.765 1.552 1.00 56.94 81 LYS A O 1
ATOM 653 N N . ASP A 1 82 ? -15.428 -6.964 1.184 1.00 60.81 82 ASP A N 1
ATOM 654 C CA . ASP A 1 82 ? -15.738 -7.406 2.541 1.00 60.81 82 ASP A CA 1
ATOM 655 C C . ASP A 1 82 ? -14.774 -6.811 3.573 1.00 60.81 82 ASP A C 1
ATOM 657 O O . ASP A 1 82 ? -15.217 -6.275 4.585 1.00 60.81 82 ASP A O 1
ATOM 661 N N . HIS A 1 83 ? -13.466 -6.764 3.291 1.00 63.88 83 HIS A N 1
ATOM 662 C CA . HIS A 1 83 ? -12.501 -6.113 4.189 1.00 63.88 83 HIS A CA 1
ATOM 663 C C . HIS A 1 83 ? -12.723 -4.607 4.330 1.00 63.88 83 HIS A C 1
ATOM 665 O O . HIS A 1 83 ? -12.595 -4.070 5.430 1.00 63.88 83 HIS A O 1
ATOM 671 N N . LYS A 1 84 ? -13.072 -3.910 3.240 1.00 71.38 84 LYS A N 1
ATOM 672 C CA . LYS A 1 84 ? -13.417 -2.484 3.320 1.00 71.38 84 LYS A CA 1
ATOM 673 C C . LYS A 1 84 ? -14.665 -2.289 4.173 1.00 71.38 84 LYS A C 1
ATOM 675 O O . LYS A 1 84 ? -14.642 -1.462 5.074 1.00 71.38 84 LYS A O 1
ATOM 680 N N . VAL A 1 85 ? -15.726 -3.054 3.921 1.00 70.31 85 VAL A N 1
ATOM 681 C CA . VAL A 1 85 ? -16.979 -2.970 4.686 1.00 70.31 85 VAL A CA 1
ATOM 682 C C . VAL A 1 85 ? -16.739 -3.264 6.168 1.00 70.31 85 VAL A C 1
ATOM 684 O O . VAL A 1 85 ? -17.193 -2.496 7.011 1.00 70.31 85 VAL A O 1
ATOM 687 N N . LEU A 1 86 ? -15.969 -4.302 6.499 1.00 72.25 86 LEU A N 1
ATOM 688 C CA . LEU A 1 86 ? -15.594 -4.619 7.879 1.00 72.25 86 LEU A CA 1
ATOM 689 C C . LEU A 1 86 ? -14.783 -3.495 8.531 1.00 72.25 86 LEU A C 1
ATOM 691 O O . LEU A 1 86 ? -15.085 -3.107 9.654 1.00 72.25 86 LEU A O 1
ATOM 695 N N . HIS A 1 87 ? -13.805 -2.923 7.823 1.00 77.81 87 HIS A N 1
ATOM 696 C CA . HIS A 1 87 ? -13.023 -1.796 8.330 1.00 77.81 87 HIS A CA 1
ATOM 697 C C . HIS A 1 87 ? -13.907 -0.576 8.624 1.00 77.81 87 HIS A C 1
ATOM 699 O O . HIS A 1 87 ? -13.827 -0.004 9.708 1.00 77.81 87 HIS A O 1
ATOM 705 N N . TRP A 1 88 ? -14.785 -0.199 7.688 1.00 73.38 88 TRP A N 1
ATOM 706 C CA . TRP A 1 88 ? -15.736 0.900 7.879 1.00 73.38 88 TRP A CA 1
ATOM 707 C C . TRP A 1 88 ? -16.696 0.639 9.046 1.00 73.38 88 TRP A C 1
ATOM 709 O O . TRP A 1 88 ? -16.962 1.550 9.827 1.00 73.38 88 TRP A O 1
ATOM 719 N N . ARG A 1 89 ? -17.181 -0.599 9.206 1.00 73.62 89 ARG A N 1
ATOM 720 C CA . ARG A 1 89 ? -18.028 -1.002 10.341 1.00 73.62 89 ARG A CA 1
ATOM 721 C C . ARG A 1 89 ? -17.291 -0.882 11.673 1.00 73.62 89 ARG A C 1
ATOM 723 O O . ARG A 1 89 ? -17.825 -0.281 12.601 1.00 73.62 89 ARG A O 1
ATOM 730 N N . CYS A 1 90 ? -16.062 -1.392 11.762 1.00 80.00 90 CYS A N 1
ATOM 731 C CA . CYS A 1 90 ? -15.234 -1.268 12.963 1.00 80.00 90 CYS A CA 1
ATOM 732 C C . CYS A 1 90 ? -14.966 0.198 13.316 1.00 80.00 90 CYS A C 1
ATOM 734 O O . CYS A 1 90 ? -15.085 0.577 14.479 1.00 80.00 90 CYS A O 1
ATOM 736 N N . GLN A 1 91 ? -14.664 1.026 12.313 1.00 81.31 91 GLN A N 1
ATOM 737 C CA . GLN A 1 91 ? -14.419 2.449 12.515 1.00 81.31 91 GLN A CA 1
ATOM 738 C C . GLN A 1 91 ? -15.667 3.174 13.036 1.00 81.31 91 GLN A C 1
ATOM 740 O O . GLN A 1 91 ? -15.589 3.862 14.051 1.00 81.31 91 GLN A O 1
ATOM 745 N N . ARG A 1 92 ? -16.835 2.970 12.408 1.00 77.25 92 ARG A N 1
ATOM 746 C CA . ARG A 1 92 ? -18.097 3.561 12.884 1.00 77.25 92 ARG A CA 1
ATOM 747 C C . ARG A 1 92 ? -18.431 3.120 14.302 1.00 77.25 92 ARG A C 1
ATOM 749 O O . ARG A 1 92 ? -18.792 3.955 15.124 1.00 77.25 92 ARG A O 1
ATOM 756 N N . LYS A 1 93 ? -18.270 1.828 14.606 1.00 80.31 93 LYS A N 1
ATOM 757 C CA . LYS A 1 93 ? -18.482 1.304 15.959 1.00 80.31 93 LYS A CA 1
ATOM 758 C C . LYS A 1 93 ? -17.596 2.023 16.970 1.00 80.31 93 LYS A C 1
ATOM 760 O O . LYS A 1 93 ? -18.088 2.488 17.990 1.00 80.31 93 LYS A O 1
ATOM 765 N N . GLN A 1 94 ? -16.312 2.171 16.660 1.00 84.38 94 GLN A N 1
ATOM 766 C CA . GLN A 1 94 ? -15.367 2.856 17.533 1.00 84.38 94 GLN A CA 1
ATOM 767 C C . GLN A 1 94 ? -15.735 4.332 17.750 1.00 84.38 94 GLN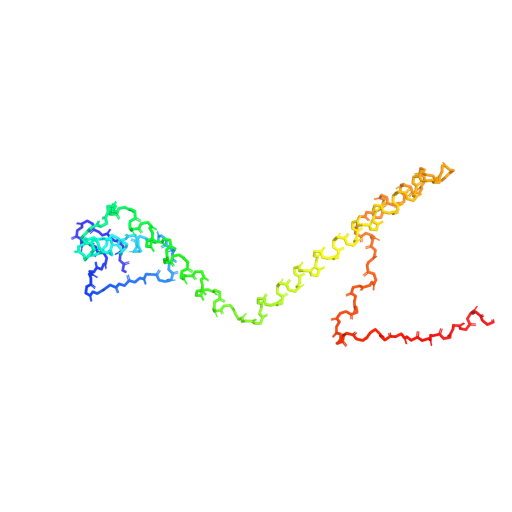 A C 1
ATOM 769 O O . GLN A 1 94 ? -15.682 4.813 18.880 1.00 84.38 94 GLN A O 1
ATOM 774 N N . GLU A 1 95 ? -16.136 5.042 16.694 1.00 86.38 95 GLU A N 1
ATOM 775 C CA . GLU A 1 95 ? -16.553 6.447 16.769 1.00 86.38 95 GLU A CA 1
ATOM 776 C C . GL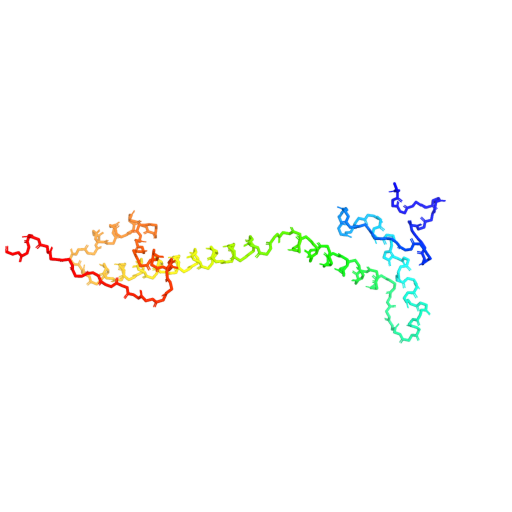U A 1 95 ? -17.819 6.629 17.622 1.00 86.38 95 GLU A C 1
ATOM 778 O O . GLU A 1 95 ? -17.863 7.516 18.480 1.00 86.38 95 GLU A O 1
ATOM 783 N N . VAL A 1 96 ? -18.820 5.758 17.450 1.00 85.50 96 VAL A N 1
ATOM 784 C CA . VAL A 1 96 ? -20.061 5.774 18.240 1.00 85.50 96 VAL A CA 1
ATOM 785 C C . VAL A 1 96 ? -19.781 5.454 19.709 1.00 85.50 96 VAL A C 1
ATOM 787 O O . VAL A 1 96 ? -20.180 6.227 20.582 1.00 85.50 96 VAL A O 1
ATOM 790 N N . CYS A 1 97 ? -19.039 4.379 19.999 1.00 87.81 97 CYS A N 1
ATOM 791 C CA . CYS A 1 97 ? -18.658 4.015 21.367 1.00 87.81 97 CYS A CA 1
ATOM 792 C C . CYS A 1 97 ? -17.867 5.143 22.050 1.00 87.81 97 CYS A C 1
ATOM 794 O O . CYS A 1 97 ? -18.116 5.456 23.214 1.00 87.81 97 CYS A O 1
ATOM 796 N N . LEU A 1 98 ? -16.961 5.812 21.325 1.00 89.69 98 LEU A N 1
ATOM 797 C CA . LEU A 1 98 ? -16.209 6.955 21.844 1.00 89.69 98 LEU A CA 1
ATOM 798 C C . LEU A 1 98 ? -17.109 8.153 22.162 1.00 89.69 98 LEU A C 1
ATOM 800 O O . LEU A 1 98 ? -16.909 8.815 23.182 1.00 89.69 98 LEU A O 1
ATOM 804 N N . SER A 1 99 ? -18.075 8.452 21.294 1.00 90.00 99 SER A N 1
ATOM 805 C CA . SER A 1 99 ? -19.019 9.552 21.503 1.00 90.00 99 SER A CA 1
ATOM 806 C C . SER A 1 99 ? -19.906 9.303 22.726 1.00 90.00 99 SER A C 1
ATOM 808 O O . SER A 1 99 ? -20.001 10.161 23.606 1.00 90.00 99 SER A O 1
ATOM 810 N N . LEU A 1 100 ? -20.463 8.093 22.849 1.00 89.94 100 LEU A N 1
ATOM 811 C CA . LEU A 1 100 ? -21.274 7.688 24.001 1.00 89.94 100 LEU A CA 1
ATOM 812 C C . LEU A 1 100 ? -20.477 7.722 25.305 1.00 89.94 100 LEU A C 1
ATOM 814 O O . LEU A 1 100 ? -20.951 8.272 26.296 1.00 89.94 100 LEU A O 1
ATOM 818 N N . TYR A 1 101 ? -19.241 7.215 25.293 1.00 92.38 101 TYR A N 1
ATOM 819 C CA . TYR A 1 101 ? -18.355 7.264 26.455 1.00 92.38 101 TYR A CA 1
ATOM 820 C C . TYR A 1 101 ? -18.153 8.699 26.962 1.00 92.38 101 TYR A C 1
ATOM 822 O O . TYR A 1 101 ? -18.280 8.966 28.159 1.00 92.38 101 TYR A O 1
ATOM 830 N N . LYS A 1 102 ? -17.887 9.643 26.049 1.00 91.69 102 LYS A N 1
ATOM 831 C CA . LYS A 1 102 ? -17.742 11.065 26.390 1.00 91.69 102 LYS A CA 1
ATOM 832 C C . LYS A 1 102 ? -19.041 11.649 26.937 1.00 91.69 102 LYS A C 1
ATOM 834 O O . LYS A 1 102 ? -19.013 12.284 27.983 1.00 91.69 102 LYS A O 1
ATOM 839 N N . CYS A 1 103 ? -20.170 11.379 26.285 1.00 91.81 103 CYS A N 1
ATOM 840 C CA . CYS A 1 103 ? -21.477 11.861 26.727 1.00 91.81 103 CYS A CA 1
ATOM 841 C C . CYS A 1 103 ? -21.831 11.361 28.139 1.00 91.81 103 CYS A C 1
ATOM 843 O O . CYS A 1 103 ? -22.282 12.139 28.983 1.00 91.81 103 CYS A O 1
ATOM 845 N N . HIS A 1 104 ? -21.574 10.083 28.433 1.00 91.69 104 HIS A N 1
ATOM 846 C CA . HIS A 1 104 ? -21.790 9.509 29.761 1.00 91.69 104 HIS A CA 1
ATOM 847 C C . HIS A 1 104 ? -20.877 10.129 30.821 1.00 91.69 104 HIS A C 1
ATOM 849 O O . HIS A 1 104 ? -21.342 10.410 31.925 1.00 91.69 104 HIS A O 1
ATOM 855 N N . LEU A 1 105 ? -19.604 10.383 30.499 1.00 93.06 105 LEU A N 1
ATOM 856 C CA . LEU A 1 105 ? -18.700 11.088 31.407 1.00 93.06 105 LEU A CA 1
ATOM 857 C C . LEU A 1 105 ? -19.158 12.523 31.665 1.00 93.06 105 LEU A C 1
ATOM 859 O O . LEU A 1 105 ? -19.246 12.923 32.822 1.00 93.06 105 LEU A O 1
ATOM 863 N N . ASP A 1 106 ? -19.488 13.275 30.617 1.00 93.94 106 ASP A N 1
ATOM 864 C CA . ASP A 1 106 ? -19.963 14.654 30.741 1.00 93.94 106 ASP A CA 1
ATOM 865 C C . ASP A 1 106 ? -21.229 14.721 31.599 1.00 93.94 106 ASP A C 1
ATOM 867 O O . ASP A 1 106 ? -21.333 15.558 32.494 1.00 93.94 106 ASP A O 1
ATOM 871 N N . THR A 1 107 ? -22.154 13.783 31.393 1.00 92.50 107 THR A N 1
ATOM 872 C CA . THR A 1 107 ? -23.363 13.645 32.213 1.00 92.50 107 THR A CA 1
ATOM 873 C C . THR A 1 107 ? -23.004 13.334 33.666 1.00 92.50 107 THR A C 1
ATOM 875 O O . THR A 1 107 ? -23.492 14.000 34.575 1.00 92.50 107 THR A O 1
ATOM 878 N N . ALA A 1 108 ? -22.098 12.385 33.914 1.00 92.94 108 ALA A N 1
ATOM 879 C CA . ALA A 1 108 ? -21.646 12.051 35.265 1.00 92.94 108 ALA A CA 1
ATOM 880 C C . ALA A 1 108 ? -20.992 13.248 35.982 1.00 92.94 108 ALA A C 1
ATOM 882 O O . ALA A 1 108 ? -21.148 13.400 37.193 1.00 92.94 108 ALA A O 1
ATOM 883 N N . TYR A 1 109 ? -20.307 14.130 35.247 1.00 93.00 109 TYR A N 1
ATOM 884 C CA . TYR A 1 109 ? -19.723 15.354 35.796 1.00 93.00 109 TYR A CA 1
ATOM 885 C C . TYR A 1 109 ? -20.753 16.429 36.166 1.00 93.00 109 TYR A C 1
ATOM 887 O O . TYR A 1 109 ? -20.452 17.253 37.033 1.00 93.00 109 TYR A O 1
ATOM 895 N N . GLN A 1 110 ? -21.943 16.427 35.558 1.00 94.00 110 GLN A N 1
ATOM 896 C CA . GLN A 1 110 ? -22.993 17.417 35.832 1.00 94.00 110 GLN A CA 1
ATOM 897 C C . GLN A 1 110 ? -23.699 17.191 37.178 1.00 94.00 110 GLN A C 1
ATOM 899 O O . GLN A 1 110 ? -24.141 18.153 37.806 1.00 94.00 110 GLN A O 1
ATOM 904 N N . TYR A 1 111 ? -23.775 15.948 37.663 1.00 91.62 111 TYR A N 1
ATOM 905 C CA . TYR A 1 111 ? -24.482 15.612 38.904 1.00 91.62 111 TYR A CA 1
ATOM 906 C C . TYR A 1 111 ? -23.546 15.596 40.116 1.00 91.62 111 TYR A C 1
ATOM 908 O O . TYR A 1 111 ? -23.031 14.549 40.506 1.00 91.62 111 TYR A O 1
ATOM 916 N N . ALA A 1 112 ? -23.353 16.760 40.746 1.00 88.69 112 ALA A N 1
ATOM 917 C CA . ALA A 1 112 ? -22.411 16.951 41.856 1.00 88.69 112 ALA A CA 1
ATOM 918 C C . ALA A 1 112 ? -22.590 15.969 43.034 1.00 88.69 112 ALA A C 1
ATOM 920 O O . ALA A 1 112 ? -21.600 15.574 43.642 1.00 88.69 112 ALA A O 1
ATOM 921 N N . GLU A 1 113 ? -23.822 15.543 43.329 1.00 92.81 113 GLU A N 1
ATOM 922 C CA . GLU A 1 113 ? -24.140 14.654 44.460 1.00 92.81 113 GLU A CA 1
ATOM 923 C C . GLU A 1 113 ? -23.632 13.217 44.281 1.00 92.81 113 GLU A C 1
ATOM 925 O O . GLU A 1 113 ? -23.283 12.553 45.255 1.00 92.81 113 GLU A O 1
ATOM 930 N N . ILE 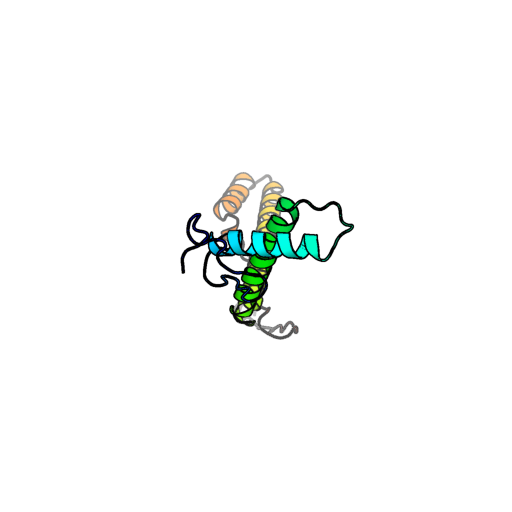A 1 114 ? -23.580 12.729 43.038 1.00 92.31 114 ILE A N 1
ATOM 931 C CA . ILE A 1 114 ? -23.222 11.337 42.716 1.00 92.31 114 ILE A CA 1
ATOM 932 C C . ILE A 1 114 ? -22.003 11.229 41.801 1.00 92.31 114 ILE A C 1
ATOM 934 O O . ILE A 1 114 ? -21.604 10.119 41.449 1.00 92.31 114 ILE A O 1
ATOM 938 N N . LYS A 1 115 ? -21.402 12.363 41.429 1.00 92.81 115 LYS A N 1
ATOM 939 C CA . LYS A 1 115 ? -20.315 12.483 40.453 1.00 92.81 115 LYS A CA 1
ATOM 940 C C . LYS A 1 115 ? -19.216 11.449 40.661 1.00 92.81 115 LYS A C 1
ATOM 942 O O . LYS A 1 115 ? -18.881 10.730 39.726 1.00 92.81 115 LYS A O 1
ATOM 947 N N . ASP A 1 116 ? -18.678 11.336 41.872 1.00 92.56 116 ASP A N 1
ATOM 948 C CA . ASP A 1 116 ? -17.538 10.449 42.130 1.00 92.56 116 ASP A CA 1
ATOM 949 C C . ASP A 1 116 ? -17.895 8.975 41.911 1.00 92.56 116 ASP A C 1
ATOM 951 O O . ASP A 1 116 ? -17.090 8.202 41.395 1.00 92.56 116 ASP A O 1
ATOM 955 N N . GLN A 1 117 ? -19.121 8.574 42.254 1.00 94.00 117 GLN A N 1
ATOM 956 C CA . GLN A 1 117 ? -19.591 7.216 42.006 1.00 94.00 117 GLN A CA 1
ATOM 957 C C . GLN A 1 117 ? -19.932 7.001 40.529 1.00 94.00 117 GLN A C 1
ATOM 959 O O . GLN A 1 117 ? -19.528 5.992 39.955 1.00 94.00 117 GLN A O 1
ATOM 964 N N . ALA A 1 118 ? -20.634 7.946 39.906 1.00 91.00 118 ALA A N 1
ATOM 965 C CA . ALA A 1 118 ? -21.056 7.868 38.513 1.00 91.00 118 ALA A CA 1
ATOM 966 C C . ALA A 1 118 ? -19.855 7.833 37.554 1.00 91.00 118 ALA A C 1
ATOM 968 O O . ALA A 1 118 ? -19.790 6.969 36.682 1.00 91.00 118 ALA A O 1
ATOM 969 N N . VAL A 1 119 ? -18.854 8.694 37.763 1.00 93.25 119 VAL A N 1
ATOM 970 C CA . VAL A 1 119 ? -17.617 8.711 36.969 1.00 93.25 119 VAL A CA 1
ATOM 971 C C . VAL A 1 119 ? -16.855 7.395 37.124 1.00 93.25 119 VAL A C 1
ATOM 973 O O . VAL A 1 119 ? -16.432 6.826 36.119 1.00 93.25 119 VAL A O 1
ATOM 976 N N . ARG A 1 120 ? -16.732 6.859 38.350 1.00 94.62 120 ARG A N 1
ATOM 977 C CA . ARG A 1 120 ? -16.088 5.551 38.578 1.00 94.62 120 ARG A CA 1
ATOM 978 C C . ARG A 1 120 ? -16.783 4.425 37.820 1.00 94.62 120 ARG A C 1
ATOM 980 O O . ARG A 1 120 ? -16.105 3.595 37.222 1.00 94.62 120 ARG A O 1
ATOM 987 N N . VAL A 1 121 ? -18.116 4.405 37.819 1.00 91.94 121 VAL A N 1
ATOM 988 C CA . VAL A 1 121 ? -18.897 3.399 37.084 1.00 91.94 121 VAL A CA 1
ATOM 989 C C . VAL A 1 121 ? -18.645 3.513 35.579 1.00 91.94 121 VAL A C 1
ATOM 991 O O . VAL A 1 121 ? -18.297 2.514 34.952 1.00 91.94 121 VAL A O 1
ATOM 994 N N . VAL A 1 122 ? -18.725 4.717 35.003 1.00 90.75 122 VAL A N 1
ATOM 995 C CA . VAL A 1 122 ? -18.488 4.934 33.563 1.00 90.75 122 VAL A CA 1
ATOM 996 C C . VAL A 1 122 ? -17.059 4.548 33.161 1.00 90.75 122 VAL A C 1
ATOM 998 O O . VAL A 1 122 ? -16.864 3.862 32.161 1.00 90.75 122 VAL A O 1
ATOM 1001 N N . GLN A 1 123 ? -16.057 4.911 33.965 1.00 92.94 123 GLN A N 1
ATOM 1002 C CA . GLN A 1 123 ? -14.663 4.523 33.727 1.00 92.94 123 GLN A CA 1
ATOM 1003 C C . GLN A 1 123 ? -14.451 3.006 33.833 1.00 92.94 123 GLN A C 1
ATOM 1005 O O . GLN A 1 123 ? -13.694 2.448 33.042 1.00 92.94 123 GLN A O 1
ATOM 1010 N N . SER A 1 124 ? -15.136 2.331 34.766 1.00 92.44 124 SER A N 1
ATOM 1011 C CA . SER A 1 124 ? -15.047 0.872 34.927 1.00 92.44 124 SER A CA 1
ATOM 1012 C C . SER A 1 124 ? -15.652 0.094 33.755 1.00 92.44 124 SER A C 1
ATOM 1014 O O . SER A 1 124 ? -15.158 -0.978 33.421 1.00 92.44 124 SER A O 1
ATOM 1016 N N . LEU A 1 125 ? -16.681 0.649 33.104 1.00 88.06 125 LEU A N 1
ATOM 1017 C CA . LEU A 1 125 ? -17.296 0.076 31.903 1.00 88.06 125 LEU A CA 1
ATOM 1018 C C . LEU A 1 125 ? -16.395 0.222 30.673 1.00 88.06 125 LEU A C 1
ATOM 1020 O O . LEU A 1 125 ? -16.463 -0.608 29.769 1.00 88.06 125 LEU A O 1
ATOM 1024 N N . SER A 1 126 ? -15.505 1.220 30.667 1.00 87.75 126 SER A N 1
ATOM 1025 C CA . SER A 1 126 ? -14.593 1.537 29.563 1.00 87.75 126 SER A CA 1
ATOM 1026 C C . SER A 1 126 ? -15.312 1.809 28.232 1.00 87.75 126 SER A C 1
ATOM 1028 O O . SER A 1 126 ? -16.540 1.850 28.149 1.00 87.75 126 SER A O 1
ATOM 1030 N N . LEU A 1 127 ? -14.531 2.024 27.171 1.00 83.88 127 LEU A N 1
ATOM 1031 C CA . LEU A 1 127 ? -15.063 2.218 25.823 1.00 83.88 127 LEU A CA 1
ATOM 1032 C C . LEU A 1 127 ? -15.758 0.953 25.292 1.00 83.88 127 LEU A C 1
ATOM 1034 O O . LEU A 1 127 ? -16.753 1.061 24.581 1.00 83.88 127 LEU A O 1
ATOM 1038 N N . ASP A 1 128 ? -15.275 -0.230 25.682 1.00 79.56 128 ASP A N 1
ATOM 1039 C CA . ASP A 1 128 ? -15.807 -1.519 25.224 1.00 79.56 128 ASP A CA 1
ATOM 1040 C C . ASP A 1 128 ? -17.165 -1.857 25.858 1.00 79.56 128 ASP A C 1
ATOM 1042 O O . ASP A 1 128 ? -17.946 -2.617 25.288 1.00 79.56 128 ASP A O 1
ATOM 1046 N N . GLY A 1 129 ? -17.476 -1.264 27.016 1.00 79.94 129 GLY A N 1
ATOM 1047 C CA . GLY A 1 129 ? -18.781 -1.377 27.670 1.00 79.94 129 GLY A CA 1
ATOM 1048 C C . GLY A 1 129 ? -19.849 -0.454 27.083 1.00 79.94 129 GLY A C 1
ATOM 1049 O O . GLY A 1 129 ? -21.003 -0.512 27.509 1.00 79.94 129 GLY A O 1
ATOM 1050 N N . MET A 1 130 ? -19.497 0.400 26.116 1.00 84.56 130 MET A N 1
ATOM 1051 C CA . MET A 1 130 ? -20.470 1.225 25.403 1.00 84.56 130 MET A CA 1
ATOM 1052 C C . MET A 1 130 ? -21.141 0.373 24.322 1.00 84.56 130 MET A C 1
ATOM 1054 O O . MET A 1 130 ? -20.586 0.175 23.241 1.00 84.56 130 MET A O 1
ATOM 1058 N N . SER A 1 131 ? -22.334 -0.152 24.617 1.00 70.81 131 SER A N 1
ATOM 1059 C CA . SER A 1 131 ? -23.125 -0.884 23.624 1.00 70.81 131 SER A CA 1
ATOM 1060 C C . SER A 1 131 ? -23.545 0.045 22.486 1.00 70.81 131 SER A C 1
ATOM 1062 O O . SER A 1 131 ? -24.029 1.154 22.712 1.00 70.81 131 SER A O 1
ATOM 1064 N N . SER A 1 132 ? -23.377 -0.431 21.258 1.00 65.06 132 SER A N 1
ATOM 1065 C CA . SER A 1 132 ? -23.914 0.189 20.053 1.00 65.06 132 SER A CA 1
ATOM 1066 C C . SER A 1 132 ? -24.979 -0.753 19.494 1.00 65.06 132 SER A C 1
ATOM 1068 O O . SER A 1 132 ? -24.759 -1.422 18.489 1.00 65.06 132 SER A O 1
ATOM 1070 N N . ASP A 1 133 ? -26.108 -0.847 20.204 1.00 59.34 133 ASP A N 1
ATOM 1071 C CA . ASP A 1 133 ? -27.266 -1.698 19.852 1.00 59.34 133 ASP A CA 1
ATOM 1072 C C . ASP A 1 133 ? -27.836 -1.358 18.453 1.00 59.34 133 ASP A C 1
ATOM 1074 O O . ASP A 1 133 ? -28.538 -2.145 17.832 1.00 59.34 133 ASP A O 1
ATOM 1078 N N . GLU A 1 134 ? -27.462 -0.194 17.915 1.00 54.06 134 GLU A N 1
ATOM 1079 C CA . GLU A 1 134 ? -27.902 0.356 16.628 1.00 54.06 134 GLU A CA 1
ATOM 1080 C C . GLU A 1 134 ? -27.121 -0.162 15.397 1.00 54.06 134 GLU A C 1
ATOM 1082 O O . GLU A 1 134 ? -27.413 0.243 14.273 1.00 54.06 134 GLU A O 1
ATOM 1087 N N . LEU A 1 135 ? -26.105 -1.026 15.553 1.00 54.81 135 LEU A N 1
ATOM 1088 C CA . LEU A 1 135 ? -25.260 -1.455 14.418 1.00 54.81 135 LEU A CA 1
ATOM 1089 C C . LEU A 1 135 ? -25.670 -2.777 13.755 1.00 54.81 135 LEU A C 1
ATOM 1091 O O . LEU A 1 135 ? -25.178 -3.075 12.665 1.00 54.81 135 LEU A O 1
ATOM 1095 N N . ASP A 1 136 ? -26.583 -3.545 14.351 1.00 52.81 136 ASP A N 1
ATOM 1096 C CA . ASP A 1 136 ? -27.010 -4.846 13.807 1.00 52.81 136 ASP A CA 1
ATOM 1097 C C . ASP A 1 136 ? -28.123 -4.741 12.744 1.00 52.81 136 ASP A C 1
ATOM 1099 O O . ASP A 1 136 ? -28.573 -5.749 12.199 1.00 52.81 136 ASP A O 1
ATOM 1103 N N . HIS A 1 137 ? -28.564 -3.531 12.384 1.00 55.31 137 HIS A N 1
ATOM 1104 C CA . HIS A 1 137 ? -29.672 -3.328 11.439 1.00 55.31 137 HIS A CA 1
ATOM 1105 C C . HIS A 1 137 ? -29.256 -3.113 9.969 1.00 55.31 137 HIS A C 1
ATOM 1107 O O . HIS A 1 137 ? -30.117 -3.011 9.100 1.00 55.31 137 HIS A O 1
ATOM 1113 N N . GLU A 1 138 ? -27.962 -3.131 9.624 1.00 51.69 138 GLU A N 1
ATOM 1114 C CA . GLU A 1 138 ? -27.496 -2.926 8.233 1.00 51.69 138 GLU A CA 1
ATOM 1115 C C . GLU A 1 138 ? -27.519 -4.201 7.344 1.00 51.69 138 GLU A C 1
ATOM 1117 O O . GLU A 1 138 ? -26.898 -4.236 6.278 1.00 51.69 138 GLU A O 1
ATOM 1122 N N . GLY A 1 139 ? -28.203 -5.274 7.760 1.00 50.25 139 GLY A N 1
ATOM 1123 C CA . GLY A 1 139 ? -28.271 -6.548 7.021 1.00 50.25 139 GLY A CA 1
ATOM 1124 C C . GLY A 1 139 ? -29.328 -6.621 5.912 1.00 50.25 139 GLY A C 1
ATOM 1125 O O . GLY A 1 139 ? -29.240 -7.481 5.035 1.00 50.25 139 GLY A O 1
ATOM 1126 N N . HIS A 1 140 ? -30.309 -5.718 5.913 1.00 49.84 140 HIS A N 1
ATOM 1127 C CA . HIS A 1 140 ? -31.411 -5.719 4.956 1.00 49.84 140 HIS A CA 1
ATOM 1128 C C . HIS A 1 140 ? -31.596 -4.319 4.373 1.00 49.84 140 HIS A C 1
ATOM 1130 O O . HIS A 1 140 ? -31.341 -3.313 5.024 1.00 49.84 140 HIS A O 1
ATOM 1136 N N . SER A 1 141 ? -31.962 -4.259 3.100 1.00 52.28 141 SER A N 1
ATOM 1137 C CA . SER A 1 141 ? -32.118 -3.052 2.294 1.00 52.28 141 SER A CA 1
ATOM 1138 C C . SER A 1 141 ? -32.959 -1.958 2.969 1.00 52.28 141 SER A C 1
ATOM 1140 O O . SER A 1 141 ? -34.168 -1.936 2.798 1.00 52.28 141 SER A O 1
ATOM 1142 N N . GLY A 1 142 ? -32.318 -1.037 3.692 1.00 50.28 142 GLY A N 1
ATOM 1143 C CA . GLY A 1 142 ? -32.719 0.365 3.878 1.00 50.28 142 GLY A CA 1
ATOM 1144 C C . GLY A 1 142 ? -34.081 0.712 4.501 1.00 50.28 142 GLY A C 1
ATOM 1145 O O . GLY A 1 142 ? -34.315 1.897 4.718 1.00 50.28 142 GLY A O 1
ATOM 1146 N N . GLU A 1 143 ? -34.967 -0.232 4.807 1.00 54.06 143 GLU A N 1
ATOM 1147 C CA . GLU A 1 143 ? -36.250 0.049 5.461 1.00 54.06 143 GLU A CA 1
ATOM 1148 C C . GLU A 1 143 ? -36.189 -0.318 6.944 1.00 54.06 143 GLU A C 1
ATOM 1150 O O . GLU A 1 143 ? -36.168 -1.490 7.327 1.00 54.06 143 GLU A O 1
ATOM 1155 N N . ALA A 1 144 ? -36.164 0.711 7.794 1.00 55.81 144 ALA A N 1
ATOM 1156 C CA . ALA A 1 144 ? -36.314 0.558 9.234 1.00 55.81 144 ALA A CA 1
ATOM 1157 C C . ALA A 1 144 ? -37.665 -0.114 9.529 1.00 55.81 144 ALA A C 1
ATOM 1159 O O . ALA A 1 144 ? -38.726 0.480 9.338 1.00 55.81 144 ALA A O 1
ATOM 1160 N N . THR A 1 145 ? -37.624 -1.370 9.970 1.00 53.34 145 THR A N 1
ATOM 1161 C CA . THR A 1 145 ? -38.824 -2.121 10.343 1.00 53.34 145 THR A CA 1
ATOM 1162 C C . THR A 1 145 ? -39.013 -2.012 11.850 1.00 53.34 145 THR A C 1
ATOM 1164 O O . THR A 1 145 ? -38.249 -2.590 12.619 1.00 53.34 145 THR A O 1
ATOM 1167 N N . TYR A 1 146 ? -40.026 -1.264 12.283 1.00 65.19 146 TYR A N 1
ATOM 1168 C CA . TYR A 1 146 ? -40.399 -1.171 13.693 1.00 65.19 146 TYR A CA 1
ATOM 1169 C C . TYR A 1 146 ? -41.489 -2.195 14.011 1.00 65.19 146 TYR A C 1
ATOM 1171 O O . TYR A 1 146 ? -42.513 -2.248 13.331 1.00 65.19 146 TYR A O 1
ATOM 1179 N N . PHE A 1 147 ? -41.298 -2.973 15.078 1.00 69.69 147 PHE A N 1
ATOM 1180 C CA . PHE A 1 147 ? -42.342 -3.824 15.646 1.00 69.69 147 PHE A CA 1
ATOM 1181 C C . PHE A 1 147 ? -42.897 -3.169 16.910 1.00 69.69 147 PHE A C 1
ATOM 1183 O O . PHE A 1 147 ? -42.150 -2.867 17.842 1.00 69.69 147 PHE A O 1
ATOM 1190 N N . ILE A 1 148 ? -44.214 -2.967 16.960 1.00 77.56 148 ILE A N 1
ATOM 1191 C CA . ILE A 1 148 ? -44.899 -2.586 18.196 1.00 77.56 148 ILE A CA 1
ATOM 1192 C C . ILE A 1 148 ? -45.131 -3.875 18.979 1.00 77.56 148 ILE A C 1
ATOM 1194 O O . ILE A 1 148 ? -45.984 -4.684 18.622 1.00 77.56 148 ILE A O 1
ATOM 1198 N N . LEU A 1 149 ? -44.325 -4.083 20.017 1.00 75.81 149 LEU A N 1
ATOM 1199 C CA . LEU A 1 149 ? -44.518 -5.170 20.968 1.00 75.81 149 LEU A CA 1
ATOM 1200 C C . LEU A 1 149 ? -45.379 -4.655 22.116 1.00 75.81 149 LEU A C 1
ATOM 1202 O O . LEU A 1 149 ? -44.930 -3.800 22.885 1.00 75.81 149 LEU A O 1
ATOM 1206 N N . ASP A 1 150 ? -46.590 -5.191 22.233 1.00 73.50 150 ASP A N 1
ATOM 1207 C CA . ASP A 1 150 ? -47.391 -5.005 23.435 1.00 73.50 150 ASP A CA 1
ATOM 1208 C C . ASP A 1 150 ? -46.732 -5.797 24.570 1.00 73.50 150 ASP A C 1
ATOM 1210 O O . ASP A 1 150 ? -46.414 -6.979 24.418 1.00 73.50 150 ASP A O 1
ATOM 1214 N N . LYS A 1 151 ? -46.409 -5.120 25.674 1.00 76.69 151 LYS A N 1
ATOM 1215 C CA . LYS A 1 151 ? -45.711 -5.742 26.804 1.00 76.69 151 LYS A CA 1
ATOM 1216 C C . LYS A 1 151 ? -46.705 -5.962 27.933 1.00 76.69 151 LYS A C 1
ATOM 1218 O O . LYS A 1 151 ? -47.118 -4.994 28.567 1.00 76.69 151 LYS A O 1
ATOM 1223 N N . ASP A 1 152 ? -46.976 -7.228 28.242 1.00 73.94 152 ASP A N 1
ATOM 1224 C CA . ASP A 1 152 ? -47.949 -7.662 29.259 1.00 73.94 152 ASP A CA 1
ATOM 1225 C C . ASP A 1 152 ? -47.767 -7.008 30.641 1.00 73.94 152 ASP A C 1
ATOM 1227 O O . ASP A 1 152 ? -48.718 -6.878 31.399 1.00 73.94 152 ASP A O 1
ATOM 1231 N N . TRP A 1 153 ? -46.556 -6.557 30.989 1.00 77.44 153 TRP A N 1
ATOM 1232 C CA . TRP A 1 153 ? -46.271 -5.934 32.289 1.00 77.44 153 TRP A CA 1
ATOM 1233 C C . TRP A 1 153 ? -46.635 -4.445 32.387 1.00 77.44 153 TRP A C 1
ATOM 1235 O O . TRP A 1 153 ? -46.493 -3.857 33.458 1.00 77.44 153 TRP A O 1
ATOM 1245 N N . ARG A 1 154 ? -47.039 -3.810 31.281 1.00 61.00 154 ARG A N 1
ATOM 1246 C CA . ARG A 1 154 ? -47.491 -2.407 31.251 1.00 61.00 154 ARG A CA 1
ATOM 1247 C C . ARG A 1 154 ? -49.017 -2.265 31.185 1.00 61.00 154 ARG A C 1
ATOM 1249 O O . ARG A 1 154 ? -49.486 -1.142 31.017 1.00 61.00 154 ARG A O 1
ATOM 1256 N N . SER A 1 155 ? -49.747 -3.378 31.302 1.00 55.81 155 SER A N 1
ATOM 1257 C CA . SER A 1 155 ? -51.213 -3.426 31.402 1.00 55.81 155 SER A CA 1
ATOM 1258 C C . SER A 1 155 ? -51.675 -3.410 32.855 1.00 55.81 155 SER A C 1
ATOM 1260 O O . SER A 1 155 ? -51.049 -4.124 33.670 1.00 55.81 155 SER A O 1
#

Organism: NCBI:txid870435